Protein AF-A0A520I439-F1 (afdb_monomer_lite)

Structure (mmCIF, N/CA/C/O backbone):
data_AF-A0A520I439-F1
#
_entry.id   AF-A0A520I439-F1
#
loop_
_atom_site.group_PDB
_atom_site.id
_atom_site.type_symbol
_atom_site.label_atom_id
_atom_site.label_alt_id
_atom_site.label_comp_id
_atom_site.label_asym_id
_atom_site.label_entity_id
_atom_site.label_seq_id
_atom_site.pdbx_PDB_ins_code
_atom_site.Cartn_x
_atom_site.Cartn_y
_atom_site.Cartn_z
_atom_site.occupancy
_atom_site.B_iso_or_equiv
_atom_site.auth_seq_id
_atom_site.auth_comp_id
_atom_site.auth_asym_id
_atom_site.auth_atom_id
_atom_site.pdbx_PDB_model_num
ATOM 1 N N . GLY A 1 1 ? 0.082 -7.087 -14.825 1.00 86.62 1 GLY A N 1
ATOM 2 C CA . GLY A 1 1 ? 1.262 -7.519 -15.595 1.00 86.62 1 GLY A CA 1
ATOM 3 C C . GLY A 1 1 ? 1.849 -8.769 -14.970 1.00 86.62 1 GLY A C 1
ATOM 4 O O . GLY A 1 1 ? 1.144 -9.394 -14.182 1.00 86.62 1 GLY A O 1
ATOM 5 N N . PRO A 1 2 ? 3.100 -9.116 -15.303 1.00 94.75 2 PRO A N 1
ATOM 6 C CA . PRO A 1 2 ? 3.824 -10.230 -14.690 1.00 94.75 2 PRO A CA 1
ATOM 7 C C . PRO A 1 2 ? 3.830 -10.178 -13.156 1.00 94.75 2 PRO A C 1
ATOM 9 O O . PRO A 1 2 ? 3.625 -11.211 -12.541 1.00 94.75 2 PRO A O 1
ATOM 12 N N . ASP A 1 3 ? 3.913 -8.978 -12.569 1.00 95.25 3 ASP A N 1
ATOM 13 C CA . ASP A 1 3 ? 3.983 -8.765 -11.108 1.00 95.25 3 ASP A CA 1
ATOM 14 C C . ASP A 1 3 ? 2.607 -8.717 -10.408 1.00 95.25 3 ASP A C 1
ATOM 16 O O . ASP A 1 3 ? 2.489 -8.367 -9.233 1.00 95.25 3 ASP A O 1
ATOM 20 N N . CYS A 1 4 ? 1.519 -8.990 -11.140 1.00 96.50 4 CYS A N 1
ATOM 21 C CA . CYS A 1 4 ? 0.160 -8.935 -10.588 1.00 96.50 4 CYS A CA 1
ATOM 22 C C . CYS A 1 4 ? -0.046 -9.882 -9.389 1.00 96.50 4 CYS A C 1
ATOM 24 O O . CYS A 1 4 ? -0.654 -9.441 -8.410 1.00 96.50 4 CYS A O 1
ATOM 26 N N . PRO A 1 5 ? 0.439 -11.143 -9.418 1.00 98.19 5 PRO A N 1
ATOM 27 C CA . PRO A 1 5 ? 0.290 -12.052 -8.283 1.00 98.19 5 PRO A CA 1
ATOM 28 C C . PRO A 1 5 ? 0.891 -11.489 -6.987 1.00 98.19 5 PRO A C 1
ATOM 30 O O . PRO A 1 5 ? 0.239 -11.521 -5.944 1.00 98.19 5 PRO A O 1
ATOM 33 N N . GLU A 1 6 ? 2.089 -10.914 -7.054 1.00 97.88 6 GLU A N 1
ATOM 34 C CA . GLU A 1 6 ? 2.827 -10.366 -5.914 1.00 97.88 6 GLU A CA 1
ATOM 35 C C . GLU A 1 6 ? 2.172 -9.089 -5.368 1.00 97.88 6 GLU A C 1
ATOM 37 O O . GLU A 1 6 ? 2.020 -8.927 -4.149 1.00 97.88 6 GLU A O 1
ATOM 42 N N . ILE A 1 7 ? 1.726 -8.201 -6.264 1.00 97.56 7 ILE A N 1
ATOM 43 C CA . ILE A 1 7 ? 1.003 -6.975 -5.894 1.00 97.56 7 ILE A CA 1
ATOM 44 C C . ILE A 1 7 ? -0.317 -7.334 -5.199 1.00 97.56 7 ILE A C 1
ATOM 46 O O . ILE A 1 7 ? -0.626 -6.806 -4.126 1.00 97.56 7 ILE A O 1
ATOM 50 N N . LEU A 1 8 ? -1.083 -8.271 -5.767 1.00 98.12 8 LEU A N 1
ATOM 51 C CA . LEU A 1 8 ? -2.374 -8.676 -5.215 1.00 98.12 8 LEU A CA 1
ATOM 52 C C . LEU A 1 8 ? -2.223 -9.415 -3.881 1.00 98.12 8 LEU A C 1
ATOM 54 O O . LEU A 1 8 ? -3.012 -9.186 -2.966 1.00 98.12 8 LEU A O 1
ATOM 58 N N . GLN A 1 9 ? -1.199 -10.259 -3.737 1.00 98.62 9 GLN A N 1
ATOM 59 C CA . GLN A 1 9 ? -0.914 -10.948 -2.478 1.00 98.62 9 GLN A CA 1
ATOM 60 C C . GLN A 1 9 ? -0.596 -9.953 -1.351 1.00 98.62 9 GLN A C 1
ATOM 62 O O . GLN A 1 9 ? -1.069 -10.130 -0.226 1.00 98.62 9 GLN A O 1
ATOM 67 N N . SER A 1 10 ? 0.145 -8.886 -1.658 1.00 97.12 10 SER A N 1
ATOM 68 C CA . SER A 1 10 ? 0.446 -7.805 -0.711 1.00 97.12 10 SER A CA 1
ATOM 69 C C . SER A 1 10 ? -0.815 -7.023 -0.323 1.00 97.12 10 SER A C 1
ATOM 71 O O . SER A 1 10 ? -1.078 -6.810 0.862 1.00 97.12 10 SER A O 1
ATOM 73 N N . ALA A 1 11 ? -1.659 -6.673 -1.299 1.00 97.69 11 ALA A N 1
ATOM 74 C CA . ALA A 1 11 ? -2.940 -6.015 -1.037 1.00 97.69 11 ALA A CA 1
ATOM 75 C C . ALA A 1 11 ? -3.888 -6.896 -0.198 1.00 97.69 11 ALA A C 1
ATOM 77 O O . ALA A 1 11 ? -4.558 -6.403 0.710 1.00 97.69 11 ALA A O 1
ATOM 78 N N . ALA A 1 12 ? -3.908 -8.212 -0.435 1.00 98.62 12 ALA A N 1
ATOM 79 C CA . ALA A 1 12 ? -4.713 -9.156 0.339 1.00 98.62 12 ALA A CA 1
ATOM 80 C C . ALA A 1 12 ? -4.298 -9.210 1.819 1.00 98.62 12 ALA A C 1
ATOM 82 O O . ALA A 1 12 ? -5.164 -9.320 2.691 1.00 98.62 12 ALA A O 1
ATOM 83 N N . VAL A 1 13 ? -2.998 -9.087 2.121 1.00 98.56 13 VAL A N 1
ATOM 84 C CA . VAL A 1 13 ? -2.510 -8.957 3.505 1.00 98.56 13 VAL A CA 1
ATOM 85 C C . VAL A 1 13 ? -3.057 -7.686 4.150 1.00 98.56 13 VAL A C 1
ATOM 87 O O . VAL A 1 13 ? -3.571 -7.755 5.267 1.00 98.56 13 VAL A O 1
ATOM 90 N N . ALA A 1 14 ? -3.018 -6.553 3.443 1.00 98.19 14 ALA A N 1
ATOM 91 C CA . ALA A 1 14 ? -3.535 -5.287 3.961 1.00 98.19 14 ALA A CA 1
ATOM 92 C C . ALA A 1 14 ? -5.047 -5.355 4.255 1.00 98.19 14 ALA A C 1
ATOM 94 O O . ALA A 1 14 ? -5.497 -4.967 5.334 1.00 98.19 14 ALA A O 1
ATOM 95 N N . VAL A 1 15 ? -5.825 -5.951 3.345 1.00 98.31 15 VAL A N 1
ATOM 96 C CA . VAL A 1 15 ? -7.264 -6.192 3.549 1.00 98.31 15 VAL A CA 1
ATOM 97 C C . VAL A 1 15 ? -7.504 -7.116 4.743 1.00 98.31 15 VAL A C 1
ATOM 99 O O . VAL A 1 15 ? -8.361 -6.838 5.582 1.00 98.31 15 VAL A O 1
ATOM 102 N N . LYS A 1 16 ? -6.734 -8.205 4.868 1.00 98.62 16 LYS A N 1
ATOM 103 C CA . LYS A 1 16 ? -6.862 -9.146 5.989 1.00 98.62 16 LYS A CA 1
ATOM 104 C C . LYS 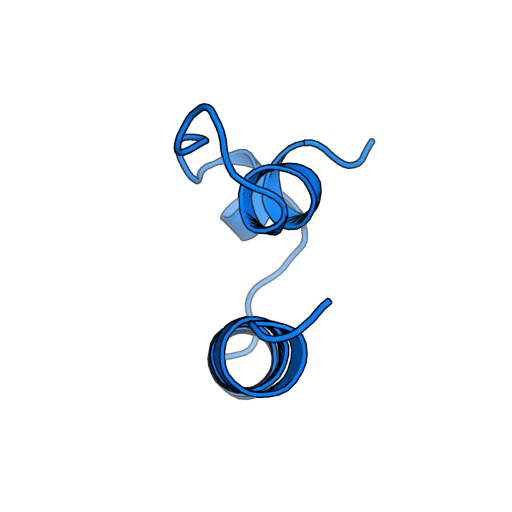A 1 16 ? -6.534 -8.499 7.337 1.00 98.62 16 LYS A C 1
ATOM 106 O O . LYS A 1 16 ? -7.139 -8.874 8.340 1.00 98.62 16 LYS A O 1
ATOM 111 N N . ALA A 1 17 ? -5.603 -7.550 7.352 1.00 98.69 17 ALA A N 1
ATOM 112 C CA . ALA A 1 17 ? -5.238 -6.764 8.525 1.00 98.69 17 ALA A CA 1
ATOM 113 C C . ALA A 1 17 ? -6.247 -5.644 8.852 1.00 98.69 17 ALA A C 1
ATOM 115 O O . ALA A 1 17 ? -6.113 -5.001 9.889 1.00 98.69 17 ALA A O 1
ATOM 116 N N . GLY A 1 18 ? -7.273 -5.439 8.019 1.00 98.44 18 GLY A N 1
ATOM 117 C CA . GLY A 1 18 ? -8.322 -4.447 8.255 1.00 98.44 18 GLY A CA 1
ATOM 118 C C . GLY A 1 18 ? -7.908 -3.013 7.929 1.00 98.44 18 GLY A C 1
ATOM 119 O O . GLY A 1 18 ? -8.505 -2.089 8.478 1.00 98.44 18 GLY A O 1
ATOM 120 N N . LEU A 1 19 ? -6.907 -2.820 7.061 1.00 98.50 19 LEU A N 1
ATOM 121 C CA . LEU A 1 19 ? -6.511 -1.484 6.623 1.00 98.50 19 LEU A CA 1
ATOM 122 C C . LE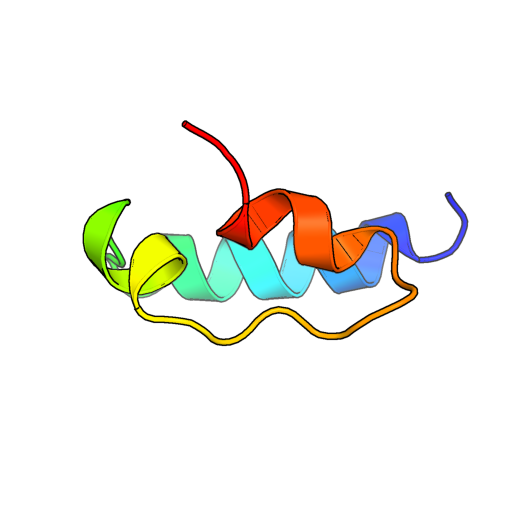U A 1 19 ? -7.644 -0.814 5.838 1.00 98.50 19 LEU A C 1
ATOM 124 O O . LEU A 1 19 ? -8.358 -1.434 5.046 1.00 98.50 19 LEU A O 1
ATOM 128 N N . THR A 1 20 ? -7.775 0.483 6.061 1.00 98.06 20 THR A N 1
ATOM 129 C CA . THR A 1 20 ? -8.756 1.373 5.448 1.00 98.06 20 THR A CA 1
ATOM 130 C C . THR A 1 20 ? -8.114 2.205 4.345 1.00 98.06 20 THR A C 1
ATOM 132 O O . THR A 1 20 ? -6.893 2.285 4.235 1.00 98.06 20 THR A O 1
ATOM 135 N N . LYS A 1 21 ? -8.932 2.907 3.554 1.00 97.50 21 LYS A N 1
ATOM 136 C CA . LYS A 1 21 ? -8.431 3.837 2.532 1.00 97.50 21 LYS A CA 1
ATOM 137 C C . LYS A 1 21 ? -7.455 4.879 3.100 1.00 97.50 21 LYS A C 1
ATOM 139 O O . LYS A 1 21 ? -6.467 5.185 2.446 1.00 97.50 21 LYS A O 1
ATOM 144 N N . ALA A 1 22 ? -7.685 5.351 4.327 1.00 98.25 22 ALA A N 1
ATOM 145 C CA . ALA A 1 22 ? -6.804 6.311 4.988 1.00 98.25 22 ALA A CA 1
ATOM 146 C C . ALA A 1 22 ? -5.393 5.750 5.240 1.00 98.25 22 ALA A C 1
ATOM 148 O O . ALA A 1 22 ? -4.421 6.496 5.171 1.00 98.25 22 ALA A O 1
ATOM 149 N N . ASP A 1 23 ? -5.265 4.444 5.484 1.00 98.50 23 ASP A N 1
ATOM 150 C CA . ASP A 1 23 ? -3.965 3.795 5.678 1.00 98.50 23 ASP A CA 1
ATOM 151 C C . ASP A 1 23 ? -3.193 3.680 4.354 1.00 98.50 23 ASP A C 1
ATOM 153 O O . ASP A 1 23 ? -1.977 3.873 4.311 1.00 98.50 23 ASP A O 1
ATOM 157 N N . PHE A 1 24 ? -3.908 3.429 3.251 1.00 98.06 24 PHE A N 1
ATOM 158 C CA . PHE A 1 24 ? -3.327 3.462 1.907 1.00 98.06 24 PHE A CA 1
ATOM 159 C C . PHE A 1 24 ? -2.897 4.888 1.532 1.00 98.06 24 PHE A C 1
ATOM 161 O O . PHE A 1 24 ? -1.794 5.061 1.030 1.00 98.06 24 PHE A O 1
ATOM 168 N N . ASP A 1 25 ? -3.693 5.907 1.869 1.00 98.12 25 ASP A N 1
ATOM 169 C CA . ASP A 1 25 ? -3.352 7.322 1.635 1.00 98.12 25 ASP A CA 1
ATOM 170 C C . ASP A 1 25 ? -2.168 7.815 2.468 1.00 98.12 25 ASP A C 1
ATOM 172 O O . ASP A 1 25 ? -1.423 8.700 2.048 1.00 98.12 25 ASP A O 1
ATOM 176 N N . ALA A 1 26 ? -1.978 7.240 3.655 1.00 98.12 26 ALA A N 1
ATOM 177 C CA . ALA A 1 26 ? -0.828 7.520 4.503 1.00 98.12 26 ALA A CA 1
ATOM 178 C C . ALA A 1 26 ? 0.459 6.819 4.022 1.00 98.12 26 ALA A C 1
ATOM 180 O O . ALA A 1 26 ? 1.540 7.089 4.554 1.00 98.12 26 ALA A O 1
ATOM 181 N N . THR A 1 27 ? 0.368 5.919 3.039 1.00 97.94 27 THR A N 1
ATOM 182 C CA . THR A 1 27 ? 1.507 5.151 2.529 1.00 97.94 27 THR A CA 1
ATOM 183 C C . THR A 1 27 ? 2.207 5.897 1.393 1.00 97.94 27 THR A C 1
ATOM 185 O O . THR A 1 27 ? 1.589 6.320 0.422 1.00 97.94 27 THR A O 1
ATOM 188 N N . VAL A 1 28 ? 3.533 6.036 1.489 1.00 98.38 28 VAL A N 1
ATOM 189 C CA . VAL A 1 28 ? 4.345 6.680 0.446 1.00 98.38 28 VAL A CA 1
ATOM 190 C C . VAL A 1 28 ? 4.369 5.821 -0.821 1.00 98.38 28 VAL A C 1
ATOM 192 O O . VAL A 1 28 ? 4.699 4.637 -0.773 1.00 98.38 28 VAL A O 1
ATOM 195 N N . ALA A 1 29 ? 4.070 6.442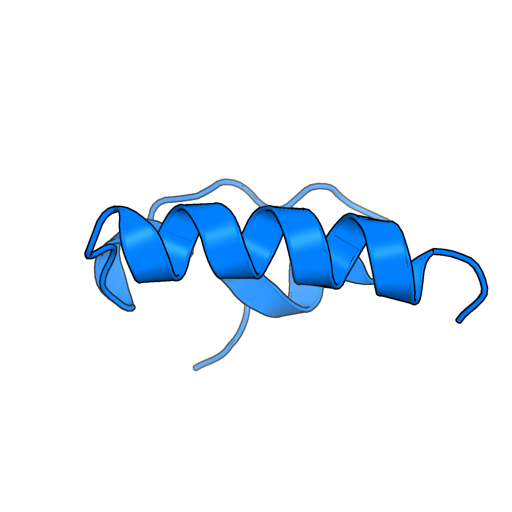 -1.963 1.00 98.06 29 ALA A N 1
ATOM 196 C CA . ALA A 1 29 ? 4.166 5.821 -3.279 1.00 98.06 29 ALA A CA 1
ATOM 197 C C . ALA A 1 29 ? 5.617 5.452 -3.642 1.00 98.06 29 ALA A C 1
ATOM 199 O O . ALA A 1 29 ? 6.545 6.238 -3.435 1.00 98.06 29 ALA A O 1
ATOM 200 N N . LEU A 1 30 ? 5.803 4.266 -4.231 1.00 97.12 30 LEU A N 1
ATOM 201 C CA . LEU A 1 30 ? 7.084 3.827 -4.784 1.00 97.12 30 LEU A CA 1
ATOM 202 C C . LEU A 1 30 ? 7.084 4.006 -6.303 1.00 97.12 30 LEU A C 1
ATOM 204 O O . LEU A 1 30 ? 6.510 3.194 -7.027 1.00 97.12 30 LEU A O 1
ATOM 208 N N . HIS A 1 31 ? 7.766 5.048 -6.768 1.00 97.38 31 HIS A N 1
ATOM 209 C CA . HIS A 1 31 ? 7.815 5.414 -8.180 1.00 97.38 31 HIS A C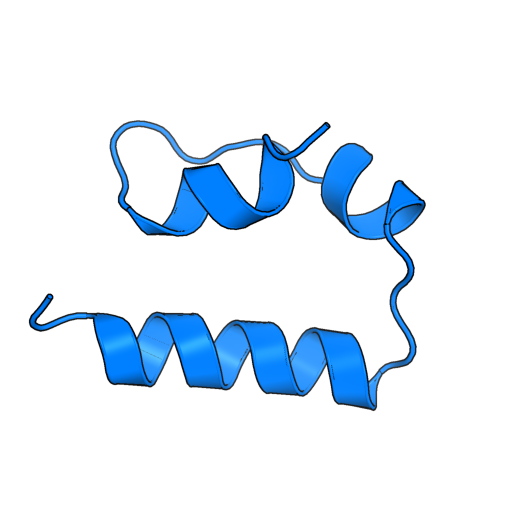A 1
ATOM 210 C C . HIS A 1 31 ? 9.115 4.942 -8.865 1.00 97.38 31 HIS A C 1
ATOM 212 O O . HIS A 1 31 ? 10.185 5.119 -8.272 1.00 97.38 31 HIS A O 1
ATOM 218 N N . PRO A 1 32 ? 9.089 4.422 -10.115 1.00 96.69 32 PRO A N 1
ATOM 219 C CA . PRO A 1 32 ? 7.920 4.116 -10.949 1.00 96.69 32 PRO A CA 1
ATOM 220 C C . PRO A 1 32 ? 7.498 2.639 -10.844 1.00 96.69 32 PRO A C 1
ATOM 222 O O . PRO A 1 32 ? 8.262 1.746 -11.223 1.00 96.69 32 PRO A O 1
ATOM 225 N N . THR A 1 33 ? 6.282 2.352 -10.375 1.00 96.62 33 THR A N 1
ATOM 226 C CA . THR A 1 33 ? 5.758 0.976 -10.284 1.00 96.62 33 THR A CA 1
ATOM 227 C C . THR A 1 33 ? 4.268 0.892 -10.601 1.00 96.62 33 THR A C 1
ATOM 229 O O . THR A 1 33 ? 3.509 1.807 -10.335 1.00 96.62 33 THR A O 1
ATOM 232 N N . MET A 1 34 ? 3.790 -0.258 -11.088 1.00 95.56 34 MET A N 1
ATOM 233 C CA . MET A 1 34 ? 2.337 -0.482 -11.197 1.00 95.56 34 MET A CA 1
ATOM 234 C C . MET A 1 34 ? 1.636 -0.532 -9.828 1.00 95.56 34 MET A C 1
ATOM 236 O O . MET A 1 34 ? 0.425 -0.347 -9.753 1.00 95.56 34 MET A O 1
ATOM 240 N N . ALA A 1 35 ? 2.374 -0.834 -8.756 1.00 97.06 35 ALA A N 1
ATOM 241 C CA . ALA A 1 35 ? 1.826 -0.969 -7.412 1.00 97.06 35 ALA A CA 1
ATOM 242 C C . ALA A 1 35 ? 1.493 0.385 -6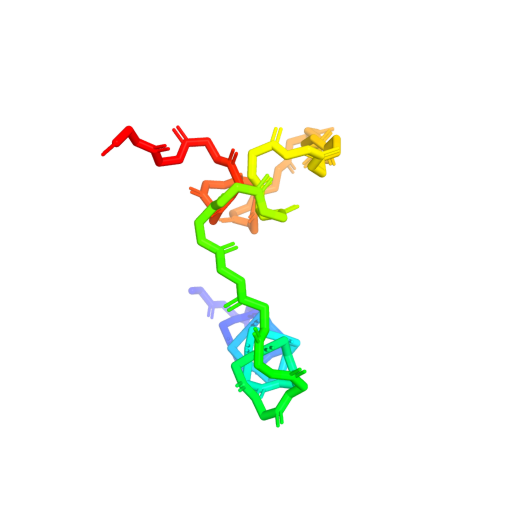.770 1.00 97.06 35 ALA A C 1
ATOM 244 O O . ALA A 1 35 ? 0.599 0.441 -5.927 1.00 97.06 35 ALA A O 1
ATOM 245 N N . GLU A 1 36 ? 2.181 1.465 -7.165 1.00 97.81 36 GLU A N 1
ATOM 246 C CA . GLU A 1 36 ? 1.968 2.804 -6.598 1.00 97.81 36 GLU A CA 1
ATOM 247 C C . GLU A 1 36 ? 0.532 3.303 -6.804 1.00 97.81 36 GLU A C 1
ATOM 249 O O . GLU A 1 36 ? -0.023 3.978 -5.942 1.00 97.81 36 GLU A O 1
ATOM 254 N N . GLU A 1 37 ? -0.129 2.858 -7.872 1.00 96.81 37 GLU A N 1
ATOM 255 C CA . GLU A 1 37 ? -1.529 3.176 -8.155 1.00 96.81 37 GLU A CA 1
ATOM 256 C C . GLU A 1 37 ? -2.490 2.740 -7.033 1.00 96.81 37 GLU A C 1
ATOM 258 O O . GLU A 1 37 ? -3.531 3.364 -6.857 1.00 96.81 37 GLU A O 1
ATOM 263 N N . LEU A 1 38 ? -2.152 1.721 -6.227 1.00 96.94 38 LEU A N 1
ATOM 264 C CA . LEU A 1 38 ? -2.972 1.294 -5.080 1.00 96.94 38 LEU A CA 1
ATOM 265 C C . LEU A 1 38 ? -3.028 2.337 -3.955 1.00 96.94 38 LEU A C 1
ATOM 267 O O . LEU A 1 38 ? -4.010 2.370 -3.215 1.00 96.94 38 LEU A O 1
ATOM 271 N N . VAL A 1 39 ? -1.994 3.172 -3.822 1.00 98.00 39 VAL A N 1
ATOM 272 C CA . VAL A 1 39 ? -1.896 4.215 -2.782 1.00 98.00 39 VAL A CA 1
ATOM 273 C C . VAL A 1 39 ? -2.161 5.621 -3.329 1.00 98.00 39 VAL A C 1
ATOM 275 O O . VAL A 1 39 ? -2.185 6.583 -2.571 1.00 98.00 39 VAL A O 1
ATOM 278 N N . LEU A 1 40 ? -2.400 5.751 -4.639 1.00 97.81 40 LEU A N 1
ATOM 279 C CA . LEU A 1 40 ? -2.715 7.019 -5.312 1.00 97.81 40 LEU A CA 1
ATOM 280 C C . LEU A 1 40 ? -4.195 7.152 -5.722 1.00 97.81 40 LEU A C 1
ATOM 282 O O . LEU A 1 40 ? -4.587 8.175 -6.292 1.00 97.81 40 LEU A O 1
ATOM 286 N N . MET A 1 41 ? -5.031 6.143 -5.443 1.00 93.56 41 MET A N 1
ATOM 287 C CA . MET A 1 41 ? -6.472 6.192 -5.731 1.00 93.56 41 MET A CA 1
ATOM 288 C C . MET A 1 41 ? -7.153 7.3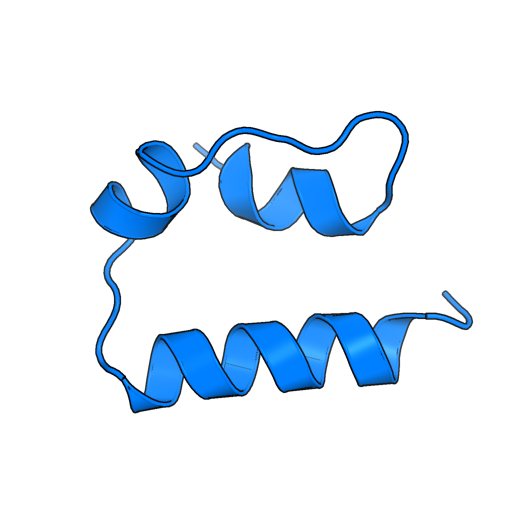42 -4.970 1.00 93.56 41 MET A C 1
ATOM 290 O O . MET A 1 41 ? -6.806 7.616 -3.824 1.00 93.56 41 MET A O 1
ATOM 294 N N . LYS A 1 42 ? -8.153 7.995 -5.577 1.00 87.75 42 LYS A N 1
ATOM 295 C CA . LYS A 1 42 ? -8.956 9.055 -4.936 1.00 87.75 42 LYS A CA 1
ATOM 296 C C . LYS A 1 42 ? -10.268 8.520 -4.385 1.00 87.75 42 LYS A C 1
ATOM 298 O O . LYS A 1 42 ? -10.941 7.777 -5.130 1.00 87.75 42 LYS A O 1
#

Secondary structure (DSSP, 8-state):
-TTHHHHHHHHHHHHHTT--HHHHHTSPP-SS-TTTHHHH--

pLDDT: mean 97.06, std 2.47, range [86.62, 98.69]

Sequence (42 aa):
GPDCPEILQSAAVAVKAGLTKADFDATVALHPTMAEELVLMK

Foldseek 3Di:
DVCVVVLVVVVVVCVVVVHDLVNLCVDDADPPDPSSVSSVDD

Radius of gyration: 10.27 Å; chains: 1; bounding box: 17×21×24 Å